Protein AF-A0A4Y8CM16-F1 (afdb_monomer)

Radius of gyration: 14.5 Å; Cα contacts (8 Å, |Δi|>4): 147; chains: 1; bounding box: 32×26×38 Å

Solvent-accessible surface area (backbone atoms only — not comparable to full-atom values): 6716 Å² total; per-residue (Å²): 128,82,93,38,28,39,58,55,51,41,53,49,71,70,35,75,91,40,46,66,60,59,72,69,28,67,65,44,78,45,67,28,45,70,50,46,9,74,50,86,53,66,69,61,53,48,54,38,43,50,51,28,50,53,58,55,67,73,46,93,36,49,49,35,40,40,37,65,63,60,87,57,84,37,20,73,62,38,50,49,52,52,54,53,49,32,60,74,69,72,40,47,75,48,60,48,32,60,51,27,64,75,69,72,41,58,73,64,54,53,54,49,66,74,71,74,61,129

Foldseek 3Di:
DPLDALQNLLVLLPDPVCPVVQQPAQEDEDDHLQNLLQDPPLVVSLVSNLSSLVSVLPGNHQYEYEADADDDHNSVSSVVSNVVSCVVSVHHYDHVNVVCVVVVNSVVVCVCVVVVHD

Sequence (118 aa):
MGASSSLQNLYELKRDRNKTILKNAELIISESNVNDSWSYNNIEIYEIVKSFFTELSCLNSKILILILPFFNYNSKVINQIHKKLALKFNFNIIDINNYYEKFNLIDFSFLREKDGSH

Nearest PDB structures (foldseek):
  7c84-assembly1_A  TM=7.330E-01  e=9.272E-03  Altericroceibacterium indicum
  4jgg-assembly2_B  TM=7.622E-01  e=3.040E-02  Pseudomonas aeruginosa PAO1
  5wp0-assembly1_A  TM=2.976E-01  e=4.954E-01  Aliivibrio fischeri ES114
  3q4g-assembly1_A  TM=3.049E-01  e=7.507E-01  Vibrio cholerae O1 biovar El Tor str. N16961
  5wp0-assembly1_B  TM=3.106E-01  e=1.207E+00  Aliivibrio fischeri ES114

Secondary structure (DSSP, 8-state):
--S--HHHHHHHHH-HHHHHHHHH-SEEEE--HHHHTT---HHHHHHHHHHHHHHHHTSSSEEEEEE----STTHHHHHHHHHHHHHHTT-EEEEHHHHHHHTT-HHHHTHHHHTT--

pLDDT: mean 92.24, std 11.4, range [49.19, 98.69]

Structure (mmCIF, N/CA/C/O backbone):
data_AF-A0A4Y8CM16-F1
#
_entry.id   AF-A0A4Y8CM16-F1
#
loop_
_atom_site.group_PDB
_atom_site.id
_atom_site.type_symbol
_atom_site.label_atom_id
_atom_site.label_alt_id
_atom_site.label_comp_id
_atom_site.label_asym_id
_atom_site.label_entity_id
_atom_site.label_seq_id
_atom_site.pdbx_PDB_ins_code
_atom_site.Cartn_x
_atom_site.Cartn_y
_atom_site.Cartn_z
_atom_site.occupancy
_atom_site.B_iso_or_equiv
_atom_site.auth_seq_id
_atom_site.auth_comp_id
_atom_site.auth_asym_id
_atom_site.auth_atom_id
_atom_site.pdbx_PDB_model_num
ATOM 1 N N . MET A 1 1 ? -9.903 7.762 -3.935 1.00 49.19 1 MET A N 1
ATOM 2 C CA . MET A 1 1 ? -9.744 9.180 -4.358 1.00 49.19 1 MET A CA 1
ATOM 3 C C . MET A 1 1 ? -8.826 9.190 -5.572 1.00 49.19 1 MET A C 1
ATOM 5 O O . MET A 1 1 ? -7.998 8.299 -5.660 1.00 49.19 1 MET A O 1
ATOM 9 N N . GLY A 1 2 ? -8.961 10.133 -6.509 1.00 62.06 2 GLY A N 1
ATOM 10 C CA . GLY A 1 2 ? -8.013 10.252 -7.631 1.00 62.06 2 GLY A CA 1
ATOM 11 C C . GLY A 1 2 ? -6.733 10.983 -7.212 1.00 62.06 2 GLY A C 1
ATOM 12 O O . GLY A 1 2 ? -6.809 11.886 -6.381 1.00 62.06 2 GLY A O 1
ATOM 13 N N . ALA A 1 3 ? -5.579 10.593 -7.767 1.00 69.31 3 ALA A N 1
ATOM 14 C CA . ALA A 1 3 ? -4.273 11.246 -7.567 1.00 69.31 3 ALA A CA 1
ATOM 15 C C . ALA A 1 3 ? -3.843 11.490 -6.094 1.00 69.31 3 ALA A C 1
ATOM 17 O O . ALA A 1 3 ? -3.054 12.391 -5.813 1.00 69.31 3 ALA A O 1
ATOM 18 N N . SER A 1 4 ? -4.340 10.703 -5.130 1.00 83.38 4 SER A N 1
ATOM 19 C CA . SER A 1 4 ? -3.994 10.847 -3.710 1.00 83.38 4 SER A CA 1
ATOM 20 C C . SER A 1 4 ? -2.832 9.945 -3.272 1.00 83.38 4 SER A C 1
ATOM 22 O O . SER A 1 4 ? -2.790 8.751 -3.574 1.00 83.38 4 SER A O 1
ATOM 24 N N . SER A 1 5 ? -1.880 10.519 -2.533 1.00 92.75 5 SER A N 1
ATOM 25 C CA . SER A 1 5 ? -0.805 9.787 -1.851 1.00 92.75 5 SER A CA 1
ATOM 26 C C . SER A 1 5 ? -1.278 9.212 -0.512 1.00 92.75 5 SER A C 1
ATOM 28 O O . SER A 1 5 ? -2.339 9.577 0.008 1.00 92.75 5 SER A O 1
ATOM 30 N N . SER A 1 6 ? -0.457 8.361 0.103 1.00 96.38 6 SER A N 1
ATOM 31 C CA . SER A 1 6 ? -0.698 7.852 1.458 1.00 96.38 6 SER A CA 1
ATOM 32 C C . SER A 1 6 ? -0.825 8.976 2.498 1.00 96.38 6 SER A C 1
ATOM 34 O O . SER A 1 6 ? -1.559 8.819 3.470 1.00 96.38 6 SER A O 1
ATOM 36 N N . LEU A 1 7 ? -0.190 10.136 2.277 1.00 96.12 7 LEU A N 1
ATOM 37 C CA . LEU A 1 7 ? -0.336 11.312 3.143 1.00 96.12 7 LEU A CA 1
ATOM 38 C C . LEU A 1 7 ? -1.753 11.895 3.081 1.00 96.12 7 LEU A C 1
ATOM 40 O O . LEU A 1 7 ? -2.367 12.153 4.116 1.00 96.12 7 LEU A O 1
ATOM 44 N N . GLN A 1 8 ? -2.289 12.075 1.872 1.00 95.19 8 GLN A N 1
ATOM 45 C CA . GLN A 1 8 ? -3.656 12.566 1.694 1.00 95.19 8 GLN A CA 1
ATOM 46 C C . GLN A 1 8 ? -4.673 11.560 2.247 1.00 95.19 8 GLN A C 1
ATOM 48 O O . GLN A 1 8 ? -5.633 11.954 2.907 1.00 95.19 8 GLN A O 1
ATOM 53 N N . ASN A 1 9 ? -4.451 10.262 2.021 1.00 95.81 9 ASN A N 1
ATOM 54 C CA . ASN A 1 9 ? -5.327 9.220 2.551 1.00 95.81 9 ASN A CA 1
ATOM 55 C C . ASN A 1 9 ? -5.314 9.213 4.089 1.00 95.81 9 ASN A C 1
ATOM 57 O O . ASN A 1 9 ? -6.377 9.181 4.705 1.00 95.81 9 ASN A O 1
ATOM 61 N N . LEU A 1 10 ? -4.136 9.330 4.716 1.00 96.81 10 LEU A N 1
ATOM 62 C CA . LEU A 1 10 ? -3.995 9.474 6.169 1.00 96.81 10 LEU A CA 1
ATOM 63 C C . LEU A 1 10 ? -4.771 10.683 6.701 1.00 96.81 10 LEU A C 1
ATOM 65 O O . LEU A 1 10 ? -5.482 10.576 7.700 1.00 96.81 10 LEU A O 1
ATOM 69 N N . TYR A 1 11 ? -4.669 11.824 6.022 1.00 96.12 11 TYR A N 1
ATOM 70 C CA . TYR A 1 11 ? -5.419 13.018 6.390 1.00 96.12 11 TYR A CA 1
ATOM 71 C C . TYR A 1 11 ? -6.937 12.788 6.330 1.00 96.12 11 TYR A C 1
ATOM 73 O O . TYR A 1 11 ? -7.659 13.154 7.259 1.00 96.12 11 TYR A O 1
ATOM 81 N N . GLU A 1 12 ? -7.435 12.126 5.284 1.00 95.25 12 GLU A N 1
ATOM 82 C CA . GLU A 1 12 ? -8.862 11.829 5.145 1.00 95.25 12 GLU A CA 1
ATOM 83 C C . GLU A 1 12 ? -9.375 10.803 6.162 1.00 95.25 12 GLU A C 1
ATOM 85 O O . GLU A 1 12 ? -10.528 10.921 6.581 1.00 95.25 12 GLU A O 1
ATOM 90 N N . LEU A 1 13 ? -8.544 9.870 6.645 1.00 95.31 13 LEU A N 1
ATOM 91 C CA . LEU A 1 13 ? -8.925 8.976 7.750 1.00 95.31 13 LEU A CA 1
ATOM 92 C C . LEU A 1 13 ? -9.266 9.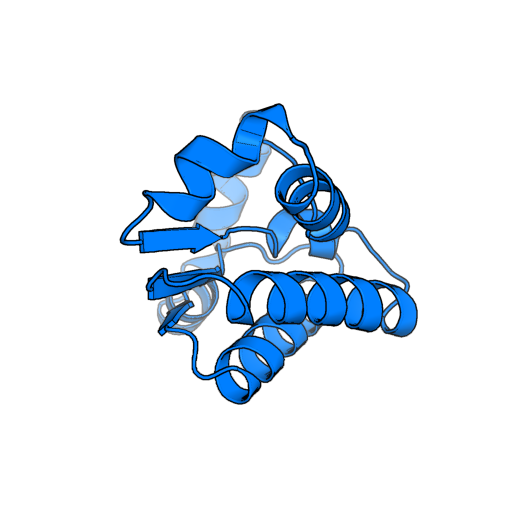742 9.036 1.00 95.31 13 LEU A C 1
ATOM 94 O O . LEU A 1 13 ? -10.095 9.297 9.828 1.00 95.31 13 LEU A O 1
ATOM 98 N N . LYS A 1 14 ? -8.647 10.909 9.248 1.00 94.38 14 LYS A N 1
ATOM 99 C CA . LYS A 1 14 ? -8.851 11.737 10.446 1.00 94.38 14 LYS A CA 1
ATOM 100 C C . LYS A 1 14 ? -10.003 12.734 10.322 1.00 94.38 14 LYS A C 1
ATOM 102 O O . LYS A 1 14 ? -10.405 13.321 11.326 1.00 94.38 14 LYS A O 1
ATOM 107 N N . ARG A 1 15 ? -10.547 12.946 9.121 1.00 95.56 15 ARG A N 1
ATOM 108 C CA . ARG A 1 15 ? -11.618 13.922 8.876 1.00 95.56 15 ARG A CA 1
ATOM 109 C C . ARG A 1 15 ? -12.938 13.464 9.495 1.00 95.56 15 ARG A C 1
ATOM 111 O O . ARG A 1 15 ? -13.441 12.393 9.166 1.00 95.56 15 ARG A O 1
ATOM 118 N N . ASP A 1 16 ? -13.569 14.332 10.288 1.00 96.06 16 ASP A N 1
ATOM 119 C CA . ASP A 1 16 ? -14.859 14.038 10.933 1.00 96.06 16 ASP A CA 1
ATOM 120 C C . ASP A 1 16 ? -15.947 13.611 9.944 1.00 96.06 16 ASP A C 1
ATOM 122 O O . ASP A 1 16 ? -16.674 12.653 10.204 1.00 96.06 16 ASP A O 1
ATOM 126 N N . ARG A 1 17 ? -15.993 14.251 8.767 1.00 96.50 17 ARG A N 1
ATOM 127 C CA . ARG A 1 17 ? -16.937 13.908 7.690 1.00 96.50 17 ARG A CA 1
ATOM 128 C C . ARG A 1 17 ? -16.833 12.453 7.211 1.00 96.50 17 ARG A C 1
ATOM 130 O O . ARG A 1 17 ? -17.810 11.931 6.687 1.00 96.50 17 ARG A O 1
ATOM 137 N N . ASN A 1 18 ? -15.688 11.795 7.410 1.00 95.81 18 ASN A N 1
ATOM 138 C CA . ASN A 1 18 ? -15.448 10.423 6.960 1.00 95.81 18 ASN A CA 1
ATOM 139 C C . ASN A 1 18 ? -15.628 9.387 8.084 1.00 95.81 18 ASN A C 1
ATOM 141 O O . ASN A 1 18 ? -15.678 8.190 7.806 1.00 95.81 18 ASN A O 1
ATOM 145 N N . LYS A 1 19 ? -15.770 9.801 9.352 1.00 93.50 19 LYS A N 1
ATOM 146 C CA . LYS A 1 19 ? -15.855 8.865 10.490 1.00 93.50 19 LYS A CA 1
ATOM 147 C C . LYS A 1 19 ? -17.013 7.877 10.356 1.00 93.50 19 LYS A C 1
ATOM 149 O O . LYS A 1 19 ? -16.833 6.691 10.615 1.00 93.50 19 LYS A O 1
ATOM 154 N N . THR A 1 20 ? -18.185 8.349 9.930 1.00 95.31 20 THR A N 1
ATOM 155 C CA . THR A 1 20 ? -19.378 7.500 9.787 1.00 95.31 20 THR A CA 1
ATOM 156 C C . THR A 1 20 ? -19.187 6.428 8.719 1.00 95.31 20 THR A C 1
ATOM 158 O O . THR A 1 20 ? -19.484 5.264 8.971 1.00 95.31 20 THR A O 1
ATOM 161 N N . ILE A 1 21 ? -18.658 6.795 7.546 1.00 96.25 21 ILE A N 1
ATOM 162 C CA . ILE A 1 21 ? -18.440 5.830 6.462 1.00 96.25 21 ILE A CA 1
ATOM 163 C C . ILE A 1 21 ? -17.338 4.830 6.823 1.00 96.25 21 ILE A C 1
ATOM 165 O O . ILE A 1 21 ? -17.525 3.639 6.611 1.00 96.25 21 ILE A O 1
ATOM 169 N N . LEU A 1 22 ? -16.246 5.279 7.451 1.00 96.00 22 LEU A N 1
ATOM 170 C CA . LEU A 1 22 ? -15.150 4.402 7.876 1.00 96.00 22 LEU A CA 1
ATOM 171 C C . LEU A 1 22 ? -15.587 3.419 8.967 1.00 96.00 22 LEU A C 1
ATOM 173 O O . LEU A 1 22 ? -15.211 2.255 8.920 1.00 96.00 22 LEU A O 1
ATOM 177 N N . LYS A 1 23 ? -16.420 3.855 9.922 1.00 94.00 23 LYS A N 1
ATOM 178 C CA . LYS A 1 23 ? -16.949 2.980 10.980 1.00 94.00 23 LYS A CA 1
ATOM 179 C C . LYS A 1 23 ? -17.853 1.872 10.433 1.00 94.00 23 LYS A C 1
ATOM 181 O O . LYS A 1 23 ? -17.873 0.779 10.990 1.00 94.00 23 LYS A O 1
ATOM 186 N N . ASN A 1 24 ? -18.610 2.168 9.380 1.00 95.94 24 ASN A N 1
ATOM 187 C CA . ASN A 1 24 ? -19.581 1.242 8.799 1.00 95.94 24 ASN A CA 1
ATOM 188 C C . ASN A 1 24 ? -18.997 0.406 7.648 1.00 95.94 24 ASN A C 1
ATOM 190 O O . ASN A 1 24 ? -19.679 -0.477 7.135 1.00 95.94 24 ASN A O 1
ATOM 194 N N . ALA A 1 25 ? -17.770 0.692 7.210 1.00 97.25 25 ALA A N 1
ATOM 195 C CA . ALA A 1 25 ? -17.139 -0.024 6.114 1.00 97.25 25 ALA A CA 1
ATOM 196 C C . ALA A 1 25 ? -16.718 -1.432 6.554 1.00 97.25 25 ALA A C 1
ATOM 198 O O . ALA A 1 25 ? -15.904 -1.598 7.459 1.00 97.25 25 ALA A O 1
ATOM 199 N N . GLU A 1 26 ? -17.215 -2.458 5.868 1.00 97.81 26 GLU A N 1
ATOM 200 C CA . GLU A 1 26 ? -16.773 -3.843 6.083 1.00 97.81 26 GLU A CA 1
ATOM 201 C C . GLU A 1 26 ? -15.437 -4.140 5.387 1.00 97.81 26 GLU A C 1
ATOM 203 O O . GLU A 1 26 ? -14.662 -4.989 5.835 1.00 97.81 26 GLU A O 1
ATOM 208 N N . LEU A 1 27 ? -15.158 -3.422 4.295 1.00 97.69 27 LEU A N 1
ATOM 209 C CA . LEU A 1 27 ? -13.953 -3.526 3.482 1.00 97.69 27 LEU A CA 1
ATOM 210 C C . LEU A 1 27 ? -13.472 -2.128 3.093 1.00 97.69 27 LEU A C 1
ATOM 212 O O . LEU A 1 27 ? -14.247 -1.311 2.600 1.00 97.69 27 LEU A O 1
ATOM 216 N N . ILE A 1 28 ? -12.176 -1.891 3.262 1.00 97.38 28 ILE A N 1
ATOM 217 C CA . ILE A 1 28 ? -11.476 -0.715 2.758 1.00 97.38 28 ILE A CA 1
ATOM 218 C C . ILE A 1 28 ? -10.395 -1.198 1.800 1.00 97.38 28 ILE A C 1
ATOM 220 O O . ILE A 1 28 ? -9.540 -2.011 2.159 1.00 97.38 28 ILE A O 1
ATOM 224 N N . ILE A 1 29 ? -10.450 -0.686 0.575 1.00 97.19 29 ILE A N 1
ATOM 225 C CA . ILE A 1 29 ? -9.437 -0.908 -0.452 1.00 97.19 29 ILE A CA 1
ATOM 226 C C . ILE A 1 29 ? -8.600 0.364 -0.543 1.00 97.19 29 ILE A C 1
ATOM 228 O O . ILE A 1 29 ? -9.159 1.461 -0.530 1.00 97.19 29 ILE A O 1
ATOM 232 N N . SER A 1 30 ? -7.276 0.222 -0.582 1.00 95.50 30 SER A N 1
ATOM 233 C CA . SER A 1 30 ? -6.375 1.358 -0.741 1.00 95.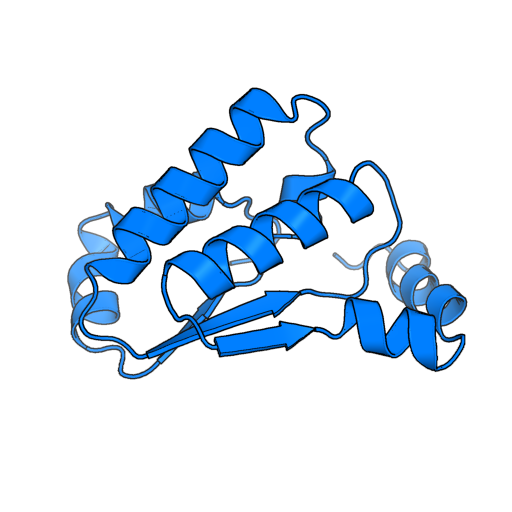50 30 SER A CA 1
ATOM 234 C C . SER A 1 30 ? -5.355 1.141 -1.850 1.00 95.50 30 SER A C 1
ATOM 236 O O . SER A 1 30 ? -4.620 0.153 -1.866 1.00 95.50 30 SER A O 1
ATOM 238 N N . GLU A 1 31 ? -5.298 2.132 -2.733 1.00 94.12 31 GLU A N 1
ATOM 239 C CA . GLU A 1 31 ? -4.394 2.254 -3.866 1.00 94.12 31 GLU A CA 1
ATOM 240 C C . GLU A 1 31 ? -3.662 3.604 -3.812 1.00 94.12 31 GLU A C 1
ATOM 242 O O . GLU A 1 31 ? -4.179 4.636 -4.225 1.00 94.12 31 GLU A O 1
ATOM 247 N N . SER A 1 32 ? -2.445 3.633 -3.269 1.00 95.31 32 SER A N 1
ATOM 248 C CA . SER A 1 32 ? -1.627 4.862 -3.224 1.00 95.31 32 SER A CA 1
ATOM 249 C C . SER A 1 32 ? -0.223 4.697 -3.797 1.00 95.31 32 SER A C 1
ATOM 251 O O . SER A 1 32 ? 0.488 5.690 -3.949 1.00 95.31 32 SER A O 1
ATOM 253 N N . ASN A 1 33 ? 0.168 3.478 -4.192 1.00 95.31 33 ASN A N 1
ATOM 254 C CA . ASN A 1 33 ? 1.525 3.184 -4.652 1.00 95.31 33 ASN A CA 1
ATOM 255 C C . ASN A 1 33 ? 1.950 4.060 -5.843 1.00 95.31 33 ASN A C 1
ATOM 257 O O . ASN A 1 33 ? 3.086 4.525 -5.879 1.00 95.31 33 ASN A O 1
ATOM 261 N N . VAL A 1 34 ? 1.043 4.341 -6.783 1.00 94.25 34 VAL A N 1
ATOM 262 C CA . VAL A 1 34 ? 1.328 5.187 -7.956 1.00 94.25 34 VAL A CA 1
ATOM 263 C C . VAL A 1 34 ? 1.735 6.598 -7.536 1.00 94.25 34 VAL A C 1
ATOM 265 O O . VAL A 1 34 ? 2.792 7.076 -7.932 1.00 94.25 34 VAL A O 1
ATOM 268 N N . ASN A 1 35 ? 0.942 7.253 -6.686 1.00 94.19 35 ASN A N 1
ATOM 269 C CA . ASN A 1 35 ? 1.200 8.641 -6.293 1.00 94.19 35 ASN A CA 1
ATOM 270 C C . ASN A 1 35 ? 2.374 8.746 -5.314 1.00 94.19 35 ASN A C 1
ATOM 272 O O . ASN A 1 35 ? 3.169 9.675 -5.403 1.00 94.19 35 ASN A O 1
ATOM 276 N N . ASP A 1 36 ? 2.543 7.757 -4.435 1.00 96.19 36 ASP A N 1
ATOM 277 C CA . ASP A 1 36 ? 3.700 7.680 -3.540 1.00 96.19 36 ASP A CA 1
ATOM 278 C C . ASP A 1 36 ? 5.022 7.513 -4.317 1.00 96.19 36 ASP A C 1
ATOM 280 O O . ASP A 1 36 ? 6.068 7.972 -3.859 1.00 96.19 36 ASP A O 1
ATOM 284 N N . SER A 1 37 ? 4.983 6.904 -5.512 1.00 95.50 37 SER A N 1
ATOM 285 C CA . SER A 1 37 ? 6.159 6.685 -6.376 1.00 95.50 37 SER A CA 1
ATOM 286 C C . SER A 1 37 ? 6.821 7.969 -6.861 1.00 95.50 37 SER A C 1
ATOM 288 O O . SER A 1 37 ? 7.992 7.931 -7.235 1.00 95.50 37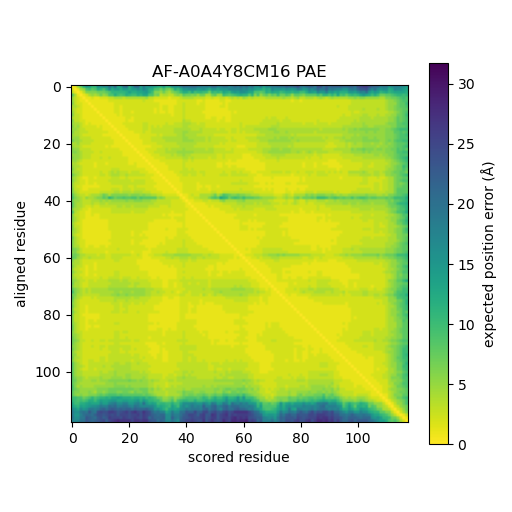 SER A O 1
ATOM 290 N N . TRP A 1 38 ? 6.112 9.098 -6.821 1.00 93.69 38 TRP A N 1
ATOM 291 C CA . TRP A 1 38 ? 6.662 10.414 -7.149 1.00 93.69 38 TRP A CA 1
ATOM 292 C C . TRP A 1 38 ? 7.579 10.974 -6.051 1.00 93.69 38 TRP A C 1
ATOM 294 O O . TRP A 1 38 ? 8.284 11.954 -6.285 1.00 93.69 38 TRP A O 1
ATOM 304 N N . SER A 1 39 ? 7.604 10.362 -4.861 1.00 90.81 39 SER A N 1
ATOM 305 C CA . SER A 1 39 ? 8.523 10.748 -3.791 1.00 90.81 39 SER A CA 1
ATOM 306 C C . SER A 1 39 ? 9.908 10.126 -3.978 1.00 90.81 39 SER A C 1
ATOM 308 O O . SER A 1 39 ? 10.063 8.903 -4.052 1.00 90.81 39 SER A O 1
ATOM 310 N N . TYR A 1 40 ? 10.938 10.974 -3.968 1.00 87.31 40 TYR A N 1
ATOM 311 C CA 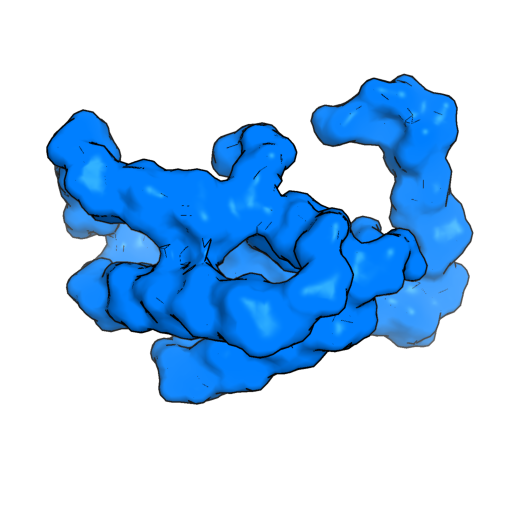. TYR A 1 40 ? 12.345 10.555 -3.969 1.00 87.31 40 TYR A CA 1
ATOM 312 C C . TYR A 1 40 ? 12.929 10.389 -2.556 1.00 87.31 40 TYR A C 1
ATOM 314 O O . TYR A 1 40 ? 14.013 9.826 -2.399 1.00 87.31 40 TYR A O 1
ATOM 322 N N . ASN A 1 41 ? 12.224 10.845 -1.512 1.00 94.88 41 ASN A N 1
ATOM 323 C CA . ASN A 1 41 ? 12.670 10.710 -0.126 1.00 94.88 41 ASN A CA 1
ATOM 324 C C . ASN A 1 41 ? 12.109 9.429 0.511 1.00 94.88 41 ASN A C 1
ATOM 326 O O . ASN A 1 41 ? 11.019 9.415 1.085 1.00 94.88 41 ASN A O 1
ATOM 330 N N . ASN A 1 42 ? 12.891 8.350 0.432 1.00 93.19 42 ASN A N 1
ATOM 331 C CA . ASN A 1 42 ? 12.505 7.018 0.911 1.00 93.19 42 ASN A CA 1
ATOM 332 C C . ASN A 1 42 ? 12.226 6.933 2.417 1.00 93.19 42 ASN A C 1
ATOM 334 O O . ASN A 1 42 ? 11.401 6.126 2.839 1.00 93.19 42 ASN A O 1
ATOM 338 N N . ILE A 1 43 ? 12.913 7.734 3.234 1.00 95.75 43 ILE A N 1
ATOM 339 C CA . ILE A 1 43 ? 12.740 7.702 4.693 1.00 95.75 43 ILE A CA 1
ATOM 340 C C . ILE A 1 43 ? 11.413 8.363 5.064 1.00 95.75 43 ILE A C 1
ATOM 342 O O . ILE A 1 43 ? 10.619 7.802 5.817 1.00 95.75 43 ILE A O 1
ATOM 346 N N . GLU A 1 44 ? 11.154 9.533 4.489 1.00 96.06 44 GLU A N 1
ATOM 347 C CA . GLU A 1 44 ? 9.930 10.292 4.729 1.00 96.06 44 GLU A CA 1
ATOM 348 C C . GLU A 1 44 ? 8.692 9.534 4.246 1.00 96.06 44 GLU A C 1
ATOM 350 O O . GLU A 1 44 ? 7.744 9.346 5.010 1.00 96.06 44 GLU A O 1
ATOM 355 N N . ILE A 1 45 ? 8.715 9.021 3.010 1.00 96.75 45 ILE A N 1
ATOM 356 C CA . ILE A 1 45 ? 7.573 8.274 2.474 1.00 96.75 45 ILE A CA 1
ATOM 357 C C . ILE A 1 45 ? 7.317 6.986 3.261 1.00 96.75 45 ILE A C 1
ATOM 359 O O . ILE A 1 45 ? 6.163 6.629 3.481 1.00 96.75 45 ILE A O 1
ATOM 363 N N . TYR A 1 46 ? 8.363 6.316 3.759 1.00 98.12 46 TYR A N 1
ATOM 364 C CA . TYR A 1 46 ? 8.194 5.150 4.622 1.00 98.12 46 TYR A CA 1
ATOM 365 C C . TYR A 1 46 ? 7.418 5.496 5.898 1.00 98.12 46 TYR A C 1
ATOM 367 O O . TYR A 1 46 ? 6.477 4.781 6.245 1.00 98.12 46 TYR A O 1
ATOM 375 N N . GLU A 1 47 ? 7.763 6.592 6.581 1.00 98.31 47 GLU A N 1
ATOM 376 C CA . GLU A 1 47 ? 7.059 7.012 7.800 1.00 98.31 47 GLU A CA 1
ATOM 377 C C . GLU A 1 47 ? 5.619 7.469 7.517 1.00 98.31 47 GLU A C 1
ATOM 379 O O . GLU A 1 47 ? 4.713 7.162 8.298 1.00 98.31 47 GLU A O 1
ATOM 384 N N . ILE A 1 48 ? 5.371 8.105 6.367 1.00 98.12 48 ILE A N 1
ATOM 385 C CA . ILE A 1 48 ? 4.017 8.453 5.910 1.00 98.12 48 ILE A CA 1
ATOM 386 C C . ILE A 1 48 ? 3.175 7.190 5.691 1.00 98.12 48 ILE A C 1
ATOM 388 O O . ILE A 1 48 ? 2.101 7.058 6.283 1.00 98.12 48 ILE A O 1
ATOM 392 N N . VAL A 1 49 ? 3.655 6.241 4.879 1.00 98.38 49 VAL A N 1
ATOM 393 C CA . VAL A 1 49 ? 2.917 5.002 4.569 1.00 98.38 49 VAL A CA 1
ATOM 394 C C . VAL A 1 49 ? 2.713 4.179 5.842 1.00 98.38 49 VAL A C 1
ATOM 396 O O . VAL A 1 49 ? 1.624 3.668 6.090 1.00 98.38 49 VAL A O 1
ATOM 399 N N . LYS A 1 50 ? 3.721 4.101 6.713 1.00 98.62 50 LYS A N 1
ATOM 400 C CA . LYS A 1 50 ? 3.616 3.434 8.016 1.00 98.62 50 LYS A CA 1
ATOM 401 C C . LYS A 1 50 ? 2.556 4.072 8.911 1.00 98.62 50 LYS A C 1
ATOM 403 O O . LYS A 1 50 ? 1.801 3.337 9.547 1.00 98.62 50 LYS A O 1
ATOM 408 N N . SER A 1 51 ? 2.476 5.400 8.962 1.00 98.50 51 SER A N 1
ATOM 409 C CA . SER A 1 51 ? 1.455 6.104 9.749 1.00 98.50 51 SER A CA 1
ATOM 410 C C . SER A 1 51 ? 0.058 5.847 9.187 1.00 98.50 51 SER A C 1
ATOM 412 O O . SER A 1 51 ? -0.852 5.501 9.934 1.00 98.50 51 SER A O 1
ATOM 414 N N . PHE A 1 52 ? -0.089 5.905 7.862 1.00 98.38 52 PHE A N 1
ATOM 415 C CA . PHE A 1 52 ? -1.332 5.552 7.177 1.00 98.38 52 PHE A CA 1
ATOM 416 C C . PHE A 1 52 ? -1.786 4.119 7.493 1.00 98.38 52 PHE A C 1
ATOM 418 O O . PHE A 1 52 ? -2.925 3.907 7.900 1.00 98.38 52 PHE A O 1
ATOM 425 N N . PHE A 1 53 ? -0.886 3.140 7.389 1.00 98.50 53 PHE A N 1
ATOM 426 C CA . PHE A 1 53 ? -1.201 1.735 7.659 1.00 98.50 53 PHE A CA 1
ATOM 427 C C . PHE A 1 53 ? -1.510 1.487 9.139 1.00 98.50 53 PHE A C 1
ATOM 429 O O . PHE A 1 53 ? -2.376 0.675 9.456 1.00 98.50 53 PHE A O 1
ATOM 436 N N . THR A 1 54 ? -0.848 2.215 10.042 1.00 98.50 54 THR A N 1
ATOM 437 C CA . THR A 1 54 ? -1.159 2.173 11.477 1.00 98.50 54 THR A CA 1
ATOM 438 C C . THR A 1 54 ? -2.598 2.625 11.720 1.00 98.50 54 THR A C 1
ATOM 440 O O . THR A 1 54 ? -3.346 1.929 12.398 1.00 98.50 54 THR A O 1
ATOM 443 N N . GLU A 1 55 ? -3.028 3.730 11.112 1.00 97.81 55 GLU A N 1
ATOM 444 C CA . GLU A 1 55 ? -4.407 4.210 11.245 1.00 97.81 55 GLU A CA 1
ATOM 445 C C . GLU A 1 55 ? -5.434 3.262 10.624 1.00 97.81 55 GLU A C 1
ATOM 447 O O . GLU A 1 55 ? -6.473 3.015 11.232 1.00 97.81 55 GLU A O 1
ATOM 452 N N . LEU A 1 56 ? -5.130 2.666 9.467 1.00 97.75 56 LEU A N 1
ATOM 453 C CA . LEU A 1 56 ? -5.977 1.620 8.887 1.00 97.75 56 LEU A CA 1
ATOM 454 C C . LEU A 1 56 ? -6.135 0.423 9.833 1.00 97.75 56 LEU A C 1
ATOM 456 O O . LEU A 1 56 ? -7.230 -0.117 9.945 1.00 97.75 56 LEU A O 1
ATOM 460 N N . SER A 1 57 ? -5.070 0.030 10.541 1.00 97.44 57 SER A N 1
ATOM 461 C CA . SER A 1 57 ? -5.098 -1.121 11.456 1.00 97.44 57 SER A CA 1
ATOM 462 C C . SER A 1 57 ? -5.987 -0.908 12.686 1.00 97.44 57 SER A C 1
ATOM 464 O O . SER A 1 57 ? -6.409 -1.875 13.314 1.00 97.44 57 SER A O 1
ATOM 466 N N . CYS A 1 58 ? -6.302 0.348 13.011 1.00 96.06 58 CYS A N 1
ATOM 467 C CA . CYS A 1 58 ? -7.212 0.705 14.096 1.00 96.06 58 CYS A CA 1
ATOM 468 C C . CYS A 1 58 ? -8.695 0.614 13.692 1.00 96.06 58 CYS A C 1
ATOM 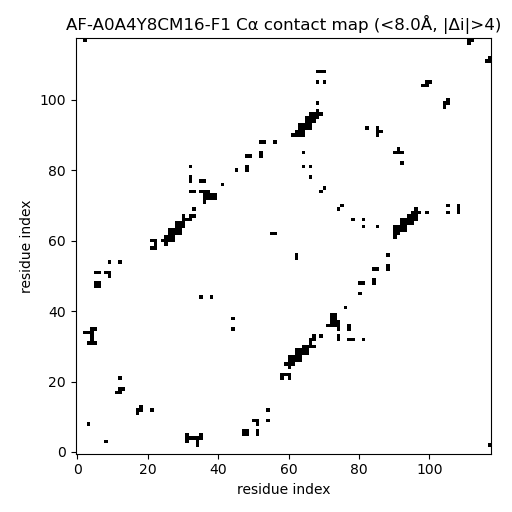470 O O . CYS A 1 58 ? -9.568 0.749 14.551 1.00 96.06 58 CYS A O 1
ATOM 472 N N . LEU A 1 59 ? -9.001 0.436 12.403 1.00 95.62 59 LEU A N 1
ATOM 473 C CA . LEU A 1 59 ? -10.371 0.335 11.906 1.00 95.62 59 LEU A CA 1
ATOM 474 C C . LEU A 1 59 ? -10.888 -1.099 12.052 1.00 95.62 59 LEU A C 1
ATOM 476 O O . LEU A 1 59 ? -10.168 -2.064 11.817 1.00 95.62 59 LEU A O 1
ATOM 480 N N . ASN A 1 60 ? -12.175 -1.247 12.367 1.00 94.31 60 ASN A N 1
ATOM 481 C CA . ASN A 1 60 ? -12.842 -2.552 12.423 1.00 94.31 60 ASN A CA 1
ATOM 482 C C . ASN A 1 60 ? -13.304 -3.018 11.026 1.00 94.31 60 ASN A C 1
ATOM 484 O O . ASN A 1 60 ? -14.420 -3.508 10.859 1.00 94.31 60 ASN A O 1
ATOM 488 N N . SER A 1 61 ? -12.458 -2.810 10.019 1.00 96.94 61 SER A N 1
ATOM 489 C CA . SER A 1 61 ? -12.726 -3.099 8.610 1.00 96.94 61 SER A CA 1
ATOM 490 C C . SER A 1 61 ? -11.688 -4.081 8.086 1.00 96.94 61 SER A C 1
ATOM 492 O O . SER A 1 61 ? -10.522 -4.040 8.480 1.00 96.94 61 SER A O 1
ATOM 494 N N . LYS A 1 62 ? -12.068 -4.940 7.137 1.00 97.94 62 LYS A N 1
ATOM 495 C CA . LYS A 1 62 ? -11.073 -5.695 6.367 1.00 97.94 62 LYS A CA 1
ATOM 496 C C . LYS A 1 62 ? -10.289 -4.717 5.501 1.00 97.94 62 LYS A C 1
ATOM 498 O O . LYS A 1 62 ? -10.888 -3.880 4.831 1.00 97.94 62 LYS A O 1
ATOM 503 N N . ILE A 1 63 ? -8.966 -4.843 5.487 1.00 98.44 63 ILE A N 1
ATOM 504 C CA . ILE A 1 63 ? -8.092 -3.982 4.685 1.00 98.44 63 ILE A CA 1
ATOM 505 C C . ILE A 1 63 ? -7.514 -4.780 3.514 1.00 98.44 63 ILE A C 1
ATOM 507 O O . ILE A 1 63 ? -6.999 -5.891 3.691 1.00 98.44 63 ILE A O 1
ATOM 511 N N . LEU A 1 64 ? -7.606 -4.199 2.318 1.00 98.50 64 LEU A N 1
ATOM 512 C CA . LEU A 1 64 ? -7.014 -4.699 1.082 1.00 98.50 64 LEU A CA 1
ATOM 513 C C . LEU A 1 64 ? -6.129 -3.615 0.459 1.00 98.50 64 LEU A C 1
ATOM 515 O O . LEU A 1 64 ? -6.607 -2.543 0.095 1.00 98.50 64 LEU A O 1
ATOM 519 N N . ILE A 1 65 ? -4.843 -3.909 0.303 1.00 98.19 65 ILE A N 1
ATOM 520 C CA . ILE A 1 65 ? -3.887 -3.043 -0.385 1.00 98.19 65 ILE A CA 1
ATOM 521 C C . ILE A 1 65 ? -3.795 -3.473 -1.846 1.00 98.19 65 ILE A C 1
ATOM 523 O O . ILE A 1 65 ? -3.473 -4.624 -2.151 1.00 98.19 65 ILE A O 1
ATOM 527 N N . LEU A 1 66 ? -4.073 -2.541 -2.750 1.00 97.50 66 LEU A N 1
ATOM 528 C CA . LEU A 1 66 ? -3.985 -2.748 -4.186 1.00 97.50 66 LEU A CA 1
ATOM 529 C C . LEU A 1 66 ? -2.716 -2.080 -4.722 1.00 97.50 66 LEU A C 1
ATOM 531 O O . LEU A 1 66 ? -2.577 -0.859 -4.675 1.00 97.50 66 LEU A O 1
ATOM 535 N N . ILE A 1 67 ? -1.795 -2.883 -5.255 1.00 97.31 67 ILE A N 1
ATOM 536 C CA . ILE A 1 67 ? -0.573 -2.393 -5.900 1.00 97.31 67 ILE A CA 1
ATOM 537 C C . ILE A 1 67 ? -0.814 -2.359 -7.407 1.00 97.31 67 ILE A C 1
ATOM 539 O O . ILE A 1 67 ? -0.842 -3.398 -8.074 1.00 97.31 67 ILE A O 1
ATOM 543 N N . LEU A 1 68 ? -1.006 -1.151 -7.935 1.00 94.94 68 LEU A N 1
ATOM 544 C CA . LEU A 1 68 ? -1.291 -0.919 -9.348 1.00 94.94 68 LEU A CA 1
ATOM 545 C C . LEU A 1 68 ? -0.026 -1.034 -10.223 1.00 94.94 68 LEU A C 1
ATOM 547 O O . LEU A 1 68 ? 1.087 -0.778 -9.739 1.00 94.94 68 LEU A O 1
ATOM 551 N N . PRO A 1 69 ? -0.177 -1.408 -11.510 1.00 93.62 69 PRO A N 1
ATOM 552 C CA . PRO A 1 69 ? 0.934 -1.477 -12.451 1.00 93.62 69 PRO A CA 1
ATOM 553 C C . PRO A 1 69 ? 1.433 -0.062 -12.755 1.00 93.62 69 PRO A C 1
ATOM 555 O O . PRO A 1 69 ? 0.723 0.751 -13.340 1.00 93.62 69 PRO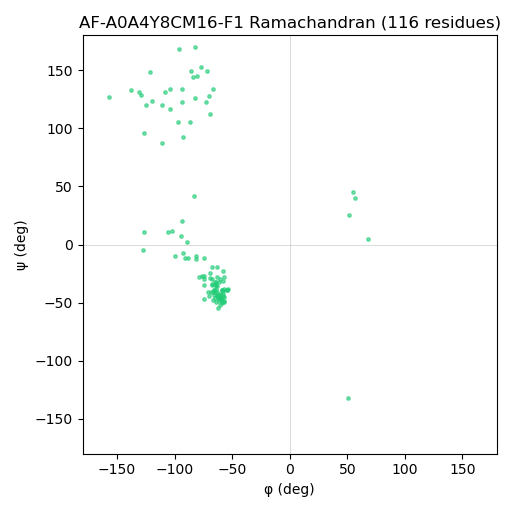 A O 1
ATOM 558 N N . PHE A 1 70 ? 2.648 0.228 -12.306 1.00 92.69 70 PHE A N 1
ATOM 559 C CA . PHE A 1 70 ? 3.326 1.505 -12.473 1.00 92.69 70 PHE A CA 1
ATOM 560 C C . PHE A 1 70 ? 4.825 1.262 -12.348 1.00 92.69 70 PHE A C 1
ATOM 562 O O . PHE A 1 70 ? 5.267 0.636 -11.380 1.00 92.69 70 PHE A O 1
ATOM 569 N N . PHE A 1 71 ? 5.584 1.717 -13.341 1.00 92.69 71 PHE A N 1
ATOM 570 C CA . PHE A 1 71 ? 6.998 1.360 -13.512 1.00 92.69 71 PHE A CA 1
ATOM 571 C C . PHE A 1 71 ? 7.911 2.581 -13.637 1.00 92.69 71 PHE A C 1
ATOM 573 O O . PHE A 1 71 ? 9.095 2.450 -13.932 1.00 92.69 71 PHE A O 1
ATOM 580 N N . ASN A 1 72 ? 7.371 3.768 -13.365 1.00 90.44 72 ASN A N 1
ATOM 581 C CA . ASN A 1 72 ? 8.104 5.024 -13.394 1.00 90.44 72 ASN A CA 1
ATOM 582 C C . ASN A 1 72 ? 8.592 5.425 -11.993 1.00 90.44 72 ASN A C 1
ATOM 584 O O . ASN A 1 72 ? 8.171 4.860 -10.974 1.00 90.44 72 ASN A O 1
ATOM 588 N N . TYR A 1 73 ? 9.476 6.425 -11.950 1.00 93.38 73 TYR A N 1
ATOM 589 C CA . TYR A 1 73 ? 9.994 7.038 -10.724 1.00 93.38 73 TYR A CA 1
ATOM 590 C C . TYR A 1 73 ? 10.516 5.999 -9.715 1.00 93.38 73 TYR A C 1
ATOM 592 O O . TYR A 1 73 ? 11.269 5.094 -10.068 1.00 93.38 73 TYR A O 1
ATOM 600 N N . ASN A 1 74 ? 10.123 6.119 -8.448 1.00 94.62 74 ASN A N 1
ATOM 60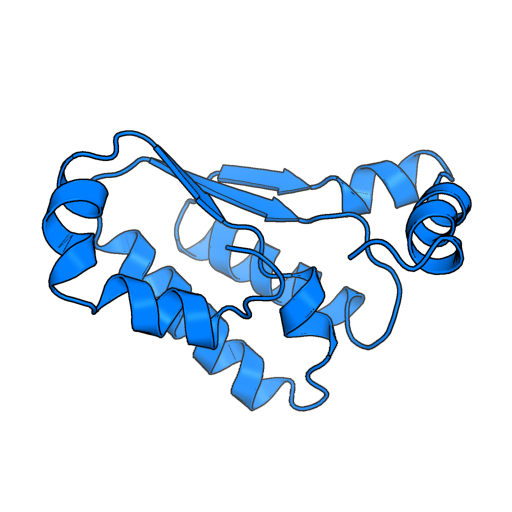1 C CA . ASN A 1 74 ? 10.600 5.292 -7.348 1.00 94.62 74 ASN A CA 1
ATOM 602 C C . ASN A 1 74 ? 9.696 4.069 -7.065 1.00 94.62 74 ASN A C 1
ATOM 604 O O . ASN A 1 74 ? 9.711 3.490 -5.975 1.00 94.62 74 ASN A O 1
ATOM 608 N N . SER A 1 75 ? 8.886 3.666 -8.049 1.00 94.69 75 SER A N 1
ATOM 609 C CA . SER A 1 75 ? 7.830 2.652 -7.907 1.00 94.69 75 SER A CA 1
ATOM 610 C C . SER A 1 75 ? 8.290 1.324 -7.322 1.00 94.69 75 SER A C 1
ATOM 612 O O . SER A 1 75 ? 7.603 0.756 -6.475 1.00 94.69 75 SER A O 1
ATOM 614 N N . LYS A 1 76 ? 9.482 0.846 -7.685 1.00 95.62 76 LYS A N 1
ATOM 615 C CA . LYS A 1 76 ? 10.021 -0.410 -7.151 1.00 95.62 76 LYS A CA 1
ATOM 616 C C . LYS A 1 76 ? 10.185 -0.374 -5.628 1.00 95.62 76 LYS A C 1
ATOM 618 O O . LYS A 1 76 ? 9.779 -1.316 -4.947 1.00 95.62 76 LYS A O 1
ATOM 623 N N . VAL A 1 77 ? 10.753 0.709 -5.091 1.00 97.25 77 VAL A N 1
ATOM 624 C CA . VAL A 1 77 ? 10.960 0.871 -3.643 1.00 97.25 77 VAL A CA 1
ATOM 625 C C . VAL A 1 77 ? 9.623 1.074 -2.941 1.00 97.25 77 VAL A C 1
ATOM 627 O O . VAL A 1 77 ? 9.355 0.423 -1.932 1.00 97.25 77 VAL A O 1
ATOM 630 N N . ILE A 1 78 ? 8.746 1.907 -3.502 1.00 97.88 78 ILE A N 1
ATOM 631 C CA . ILE A 1 78 ? 7.414 2.151 -2.939 1.00 97.88 78 ILE A CA 1
ATOM 632 C C . ILE A 1 78 ? 6.590 0.865 -2.869 1.00 97.88 78 ILE A C 1
ATOM 634 O O . ILE A 1 78 ? 6.043 0.546 -1.814 1.00 97.88 78 ILE A O 1
ATOM 638 N N . ASN A 1 79 ? 6.565 0.067 -3.936 1.00 97.75 79 ASN A N 1
ATOM 639 C CA . ASN A 1 79 ? 5.869 -1.217 -3.941 1.00 97.75 79 ASN A CA 1
ATOM 640 C C . ASN A 1 79 ? 6.413 -2.147 -2.844 1.00 97.75 79 ASN A C 1
ATOM 642 O O . ASN A 1 79 ? 5.636 -2.821 -2.172 1.00 97.75 79 ASN A O 1
ATOM 646 N N . GLN A 1 80 ? 7.729 -2.168 -2.606 1.00 97.94 80 GLN A N 1
ATOM 647 C CA . GLN A 1 80 ? 8.319 -2.950 -1.513 1.00 97.94 80 GLN A CA 1
ATOM 648 C C . GLN A 1 80 ? 7.921 -2.430 -0.125 1.00 97.94 80 GLN A C 1
ATOM 650 O O . GLN A 1 80 ? 7.623 -3.238 0.756 1.00 97.94 80 GLN A O 1
ATOM 655 N N . ILE A 1 81 ? 7.879 -1.108 0.074 1.00 98.44 81 ILE A N 1
ATOM 656 C CA . ILE A 1 81 ? 7.412 -0.487 1.324 1.00 98.44 81 ILE A CA 1
ATOM 657 C C . ILE A 1 81 ? 5.966 -0.905 1.612 1.00 98.44 81 ILE A C 1
ATOM 659 O O . ILE A 1 81 ? 5.682 -1.409 2.701 1.00 98.44 81 ILE A O 1
ATOM 663 N N . HIS A 1 82 ? 5.079 -0.767 0.624 1.00 98.31 82 HIS A N 1
ATOM 664 C CA . HIS A 1 82 ? 3.671 -1.159 0.725 1.00 98.31 82 HIS A CA 1
ATOM 665 C C . HIS A 1 82 ? 3.514 -2.649 1.046 1.00 98.31 82 HIS A C 1
ATOM 667 O O . HIS A 1 82 ? 2.830 -2.990 2.009 1.00 98.31 82 HIS A O 1
ATOM 673 N N . LYS A 1 83 ? 4.213 -3.544 0.32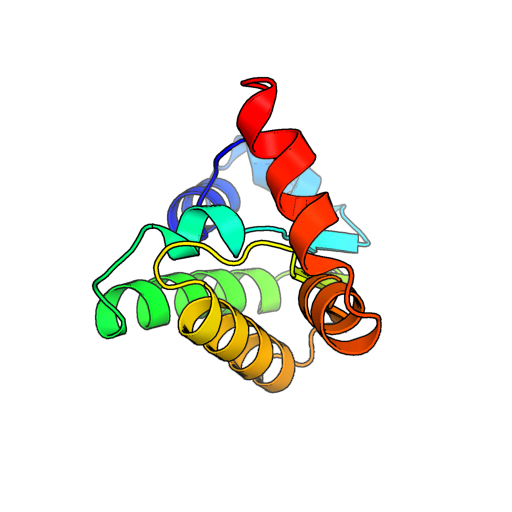8 1.00 98.50 83 LYS A N 1
ATOM 674 C CA . LYS A 1 83 ? 4.183 -4.998 0.595 1.00 98.50 83 LYS A CA 1
ATOM 675 C C . LYS A 1 83 ? 4.666 -5.335 2.006 1.00 98.50 83 LYS A C 1
ATOM 677 O O . LYS A 1 83 ? 4.028 -6.115 2.710 1.00 98.50 83 LYS A O 1
ATOM 682 N N . LYS A 1 84 ? 5.779 -4.733 2.435 1.00 98.56 84 LYS A N 1
ATOM 683 C CA . LYS A 1 84 ? 6.364 -4.958 3.764 1.00 98.56 84 LYS A CA 1
ATOM 684 C C . LYS A 1 84 ? 5.409 -4.533 4.876 1.00 98.56 84 LYS A C 1
ATOM 686 O O . LYS A 1 84 ? 5.246 -5.262 5.853 1.00 98.56 84 LYS A O 1
ATOM 691 N N . LEU A 1 85 ? 4.801 -3.354 4.752 1.00 98.69 85 LEU A N 1
ATOM 692 C CA . LEU A 1 85 ? 3.875 -2.843 5.759 1.00 98.69 85 LEU A CA 1
ATOM 693 C C . LEU A 1 85 ? 2.558 -3.621 5.748 1.00 98.69 85 LEU A C 1
ATOM 695 O O . LEU A 1 85 ? 2.078 -3.980 6.817 1.00 98.69 85 LEU A O 1
ATOM 699 N N . ALA A 1 86 ? 2.022 -3.969 4.578 1.00 98.44 86 ALA A N 1
ATOM 700 C CA . ALA A 1 86 ? 0.822 -4.795 4.480 1.00 98.44 86 ALA A CA 1
ATOM 701 C C . ALA A 1 86 ? 1.016 -6.150 5.175 1.00 98.44 86 ALA A C 1
ATOM 703 O O . ALA A 1 86 ? 0.175 -6.546 5.978 1.00 98.44 86 ALA A O 1
ATOM 704 N N . LEU A 1 87 ? 2.164 -6.806 4.967 1.00 98.31 87 LEU A N 1
ATOM 705 C CA . LEU A 1 87 ? 2.517 -8.028 5.690 1.00 98.31 87 LEU A CA 1
ATOM 706 C C . LEU A 1 87 ? 2.609 -7.790 7.206 1.00 98.31 87 LEU A C 1
ATOM 708 O O . LEU A 1 87 ? 2.056 -8.561 7.984 1.00 98.31 87 LEU A O 1
ATOM 712 N N . LYS A 1 88 ? 3.276 -6.708 7.635 1.00 98.50 88 LYS A N 1
ATOM 713 C CA . LYS A 1 88 ? 3.430 -6.356 9.057 1.00 98.50 88 LYS A CA 1
ATOM 714 C C . LYS A 1 88 ? 2.085 -6.170 9.770 1.00 98.50 88 LYS A C 1
ATOM 716 O O . LYS A 1 88 ? 1.964 -6.565 10.925 1.00 98.50 88 LYS A O 1
ATOM 721 N N . PHE A 1 89 ? 1.111 -5.549 9.110 1.00 98.19 89 PHE A N 1
ATOM 722 C CA . PHE A 1 89 ? -0.216 -5.275 9.672 1.00 98.19 89 PHE A CA 1
ATOM 723 C C . PHE A 1 89 ? -1.259 -6.352 9.326 1.00 98.19 89 PHE A C 1
ATOM 725 O O . PHE A 1 89 ? -2.430 -6.189 9.655 1.00 98.19 89 PHE A O 1
ATOM 732 N N . ASN A 1 90 ? -0.843 -7.461 8.701 1.00 97.81 90 ASN A N 1
ATOM 733 C CA . ASN A 1 90 ? -1.714 -8.561 8.283 1.00 97.81 90 ASN A CA 1
ATOM 734 C C . ASN A 1 90 ? -2.869 -8.116 7.356 1.00 97.81 90 ASN A C 1
ATOM 736 O O . ASN A 1 90 ? -4.007 -8.571 7.480 1.00 97.81 90 ASN A O 1
ATOM 740 N N . PHE A 1 91 ? -2.579 -7.200 6.430 1.00 98.50 91 PHE A N 1
ATOM 741 C CA . PHE A 1 91 ? -3.515 -6.761 5.395 1.00 98.50 91 PHE A CA 1
ATOM 742 C C . PHE A 1 91 ? -3.462 -7.684 4.177 1.00 98.50 91 PHE A C 1
ATOM 744 O O . PHE A 1 91 ? -2.410 -8.224 3.830 1.00 98.50 91 PHE A O 1
ATOM 751 N N . ASN A 1 92 ? -4.594 -7.821 3.483 1.00 98.19 92 ASN A N 1
ATOM 752 C CA . ASN A 1 92 ? -4.629 -8.524 2.203 1.00 98.19 92 ASN A CA 1
ATOM 753 C C . ASN A 1 92 ? -3.944 -7.677 1.127 1.00 98.19 92 ASN A C 1
ATOM 755 O O . ASN A 1 92 ? -4.005 -6.448 1.175 1.00 98.19 92 ASN A O 1
ATOM 759 N N . ILE A 1 93 ? -3.330 -8.325 0.137 1.00 98.12 93 ILE A N 1
ATOM 760 C CA . ILE A 1 93 ? -2.641 -7.645 -0.965 1.00 98.12 93 ILE A CA 1
ATOM 761 C C . ILE A 1 93 ? -3.104 -8.239 -2.290 1.00 98.12 93 ILE A C 1
ATOM 763 O O . ILE A 1 93 ? -3.068 -9.456 -2.471 1.00 98.12 93 ILE A O 1
ATOM 767 N N . ILE A 1 94 ? -3.471 -7.374 -3.233 1.00 98.19 94 ILE A N 1
ATOM 768 C CA . ILE A 1 94 ? -3.530 -7.718 -4.654 1.00 98.19 94 ILE A CA 1
ATOM 769 C C . ILE A 1 94 ? -2.420 -6.946 -5.358 1.00 98.19 94 ILE A C 1
ATOM 771 O O . ILE A 1 94 ? -2.381 -5.717 -5.334 1.00 98.19 94 ILE A O 1
ATOM 775 N N . ASP A 1 95 ? -1.511 -7.686 -5.984 1.00 97.44 95 ASP A N 1
ATOM 776 C CA . ASP A 1 95 ? -0.326 -7.138 -6.632 1.00 97.44 95 ASP A CA 1
ATOM 777 C C . ASP A 1 95 ? -0.421 -7.280 -8.151 1.00 97.44 95 ASP A C 1
ATOM 779 O O . ASP A 1 95 ? 0.026 -8.265 -8.745 1.00 97.44 95 ASP A O 1
ATOM 783 N N . ILE A 1 96 ? -1.048 -6.284 -8.779 1.00 96.56 96 ILE A N 1
ATOM 784 C CA . ILE A 1 96 ? -1.194 -6.230 -10.236 1.00 96.56 96 ILE A CA 1
ATOM 785 C C . ILE A 1 96 ? 0.142 -5.853 -10.886 1.00 96.56 96 ILE A C 1
ATOM 787 O O . ILE A 1 96 ? 0.438 -6.308 -11.988 1.00 96.56 96 ILE A O 1
ATOM 791 N N . ASN A 1 97 ? 0.985 -5.080 -10.197 1.00 95.50 97 ASN A N 1
ATOM 792 C CA . ASN A 1 97 ? 2.321 -4.731 -10.679 1.00 95.50 97 ASN A CA 1
ATOM 793 C C . ASN A 1 97 ? 3.164 -5.989 -10.960 1.00 95.50 97 ASN A C 1
ATOM 795 O O . ASN A 1 97 ? 3.649 -6.167 -12.075 1.00 95.50 97 ASN A O 1
ATOM 799 N N . ASN A 1 98 ? 3.209 -6.928 -10.010 1.00 96.06 98 ASN A N 1
ATOM 800 C CA . ASN A 1 98 ? 3.893 -8.213 -10.187 1.00 96.06 98 ASN A CA 1
ATOM 801 C C . ASN A 1 98 ? 3.264 -9.086 -11.288 1.00 96.06 98 ASN A C 1
ATOM 803 O O . ASN A 1 98 ? 3.971 -9.827 -11.967 1.00 96.06 98 ASN A O 1
ATOM 807 N N . TYR A 1 99 ? 1.944 -9.012 -11.499 1.00 96.25 99 TYR A N 1
ATOM 808 C CA . TYR A 1 99 ? 1.305 -9.690 -12.633 1.00 96.25 99 TYR A CA 1
ATOM 809 C C . TYR A 1 99 ? 1.850 -9.157 -13.968 1.00 96.25 99 TYR A C 1
ATOM 811 O O . TYR A 1 99 ? 2.199 -9.940 -14.848 1.00 96.25 99 TYR A O 1
ATOM 819 N N . TYR A 1 100 ? 1.992 -7.837 -14.103 1.00 95.62 100 TYR A N 1
ATOM 820 C CA . TYR A 1 100 ? 2.538 -7.226 -15.316 1.00 95.62 100 TYR A CA 1
ATOM 821 C C . TYR A 1 100 ? 3.992 -7.637 -15.565 1.00 95.62 100 TYR A C 1
ATOM 823 O O . TYR A 1 100 ? 4.332 -7.988 -16.694 1.00 95.62 100 TYR A O 1
ATOM 831 N N . GLU A 1 101 ? 4.827 -7.657 -14.523 1.00 93.94 101 GLU A N 1
ATOM 832 C CA . GLU A 1 101 ? 6.210 -8.141 -14.622 1.00 93.94 101 GLU A CA 1
ATOM 833 C C . GLU A 1 101 ? 6.255 -9.617 -15.041 1.00 93.94 101 GLU A C 1
ATOM 835 O O . GLU A 1 101 ? 6.948 -9.981 -15.990 1.00 93.94 101 GLU A O 1
ATOM 840 N N . LYS A 1 102 ? 5.467 -10.472 -14.378 1.00 96.81 102 LYS A N 1
ATOM 841 C CA . LYS A 1 102 ? 5.471 -11.925 -14.596 1.00 96.81 102 LYS A CA 1
ATOM 842 C C . LYS A 1 102 ? 5.042 -12.329 -16.006 1.00 96.81 102 LYS A C 1
ATOM 844 O O . LYS A 1 102 ? 5.546 -13.319 -16.531 1.00 96.81 102 LYS A O 1
ATOM 849 N N . PHE A 1 103 ? 4.095 -11.604 -16.593 1.00 96.88 103 PHE A N 1
ATOM 850 C CA . PHE A 1 103 ? 3.529 -11.927 -17.903 1.00 96.88 103 PHE A CA 1
ATOM 851 C C . PHE A 1 103 ? 4.072 -11.047 -19.036 1.00 96.88 103 PHE A C 1
ATOM 853 O O . PHE A 1 103 ? 3.539 -11.097 -20.141 1.00 96.88 103 PHE A O 1
ATOM 860 N N . ASN A 1 104 ? 5.137 -10.274 -18.785 1.00 94.56 104 ASN A N 1
ATOM 861 C CA . ASN A 1 104 ? 5.755 -9.376 -19.764 1.00 94.56 104 ASN A CA 1
ATOM 862 C C . ASN A 1 104 ? 4.750 -8.378 -20.381 1.00 94.56 104 ASN A C 1
ATOM 864 O O . ASN A 1 104 ? 4.702 -8.181 -21.592 1.00 94.56 104 ASN A O 1
ATOM 868 N N . LEU A 1 105 ? 3.913 -7.771 -19.530 1.00 93.81 105 LEU A N 1
ATOM 869 C CA . LEU A 1 105 ? 2.849 -6.835 -19.920 1.00 93.81 105 LEU A CA 1
ATOM 870 C C . LEU A 1 105 ? 3.183 -5.374 -19.592 1.00 93.81 105 LEU A C 1
ATOM 872 O O . LEU A 1 105 ? 2.306 -4.516 -19.653 1.00 93.81 105 LEU A O 1
ATOM 876 N N . ILE A 1 106 ? 4.430 -5.075 -19.222 1.00 91.44 106 ILE A N 1
ATOM 877 C CA . ILE A 1 106 ? 4.857 -3.736 -18.787 1.00 91.44 106 ILE A CA 1
ATOM 878 C C . ILE A 1 106 ? 4.508 -2.678 -19.844 1.00 91.44 106 ILE A C 1
ATOM 880 O O . ILE A 1 106 ? 3.982 -1.626 -19.489 1.00 91.44 106 ILE A O 1
ATOM 884 N N . ASP A 1 107 ? 4.668 -2.991 -21.131 1.00 89.88 107 ASP A N 1
ATOM 885 C CA . ASP A 1 107 ? 4.351 -2.078 -22.237 1.00 89.88 107 ASP A CA 1
ATOM 886 C C . ASP A 1 107 ? 2.886 -1.609 -22.242 1.00 89.88 107 ASP A C 1
ATOM 888 O O . ASP A 1 107 ? 2.596 -0.463 -22.591 1.00 89.88 107 ASP A O 1
ATOM 892 N N . PHE A 1 108 ? 1.957 -2.452 -21.777 1.00 87.44 108 PHE A N 1
ATOM 893 C CA . PHE A 1 108 ? 0.541 -2.092 -21.669 1.00 87.44 108 PHE A CA 1
ATOM 894 C C . PHE A 1 108 ? 0.274 -1.052 -20.580 1.00 87.44 108 PHE A C 1
ATOM 896 O O . PHE A 1 108 ? -0.707 -0.316 -20.674 1.00 87.44 108 PHE A O 1
ATOM 903 N N . SER A 1 109 ? 1.139 -0.949 -19.565 1.00 83.75 109 SER A N 1
ATOM 904 C CA . SER A 1 109 ? 0.989 0.078 -18.528 1.00 83.75 109 SER A CA 1
ATOM 905 C C . SER A 1 109 ? 1.214 1.493 -19.074 1.00 83.75 109 SER A C 1
ATOM 907 O O . SER A 1 109 ? 0.557 2.428 -18.622 1.00 83.75 109 SER A O 1
ATOM 909 N N . PHE A 1 110 ? 2.044 1.641 -20.112 1.00 80.69 110 PHE A N 1
ATOM 910 C CA . PHE A 1 110 ? 2.356 2.935 -20.724 1.00 80.69 110 PHE A CA 1
ATOM 911 C C . PHE A 1 110 ? 1.297 3.408 -21.725 1.00 80.69 110 PHE A C 1
ATOM 913 O O . PHE A 1 110 ? 1.306 4.572 -22.125 1.00 80.69 110 PHE A O 1
ATOM 920 N N . LEU A 1 111 ? 0.361 2.539 -22.128 1.00 79.50 111 LEU A N 1
ATOM 921 C CA . LEU A 1 111 ? -0.751 2.934 -22.997 1.00 79.50 111 LEU A CA 1
ATOM 922 C C . LEU A 1 111 ? -1.658 3.959 -22.302 1.00 79.50 111 LEU A C 1
ATOM 924 O O . LEU A 1 111 ? -2.052 4.934 -22.929 1.00 79.50 111 LEU A O 1
ATOM 928 N N . ARG A 1 112 ? -1.901 3.807 -20.991 1.00 63.12 112 ARG A N 1
ATOM 929 C CA . ARG A 1 112 ? -2.672 4.793 -20.208 1.00 63.12 112 ARG A CA 1
ATOM 930 C C . ARG A 1 112 ? -1.980 6.152 -20.109 1.00 63.12 112 ARG A C 1
ATOM 932 O O . ARG A 1 112 ? -2.658 7.169 -20.051 1.00 63.12 112 ARG A O 1
ATOM 939 N N . GLU A 1 113 ? -0.649 6.175 -20.084 1.00 61.69 113 GLU A N 1
ATOM 940 C CA . GLU A 1 113 ? 0.126 7.412 -19.918 1.00 61.69 113 GLU A CA 1
ATOM 941 C C . GLU A 1 113 ? 0.179 8.251 -21.202 1.00 61.69 113 GLU A C 1
ATOM 943 O O . GLU A 1 113 ? 0.288 9.474 -21.132 1.00 61.69 113 GLU A O 1
ATOM 948 N N . LYS A 1 114 ? 0.053 7.618 -22.377 1.00 57.84 114 LYS A N 1
ATOM 949 C CA . LYS A 1 114 ? 0.047 8.311 -23.676 1.00 57.84 114 LYS A CA 1
ATOM 950 C C . LYS A 1 114 ? -1.254 9.058 -23.972 1.00 57.84 114 LYS A C 1
ATOM 952 O O . LYS A 1 114 ? -1.207 10.062 -24.677 1.00 57.84 114 LYS A O 1
ATOM 957 N N . ASP A 1 115 ? -2.374 8.616 -23.407 1.00 55.53 115 ASP A N 1
ATOM 958 C CA . ASP A 1 115 ? -3.699 9.188 -23.687 1.00 55.53 115 ASP A CA 1
ATOM 959 C C . ASP A 1 115 ? -4.078 10.353 -22.749 1.00 55.53 115 ASP A C 1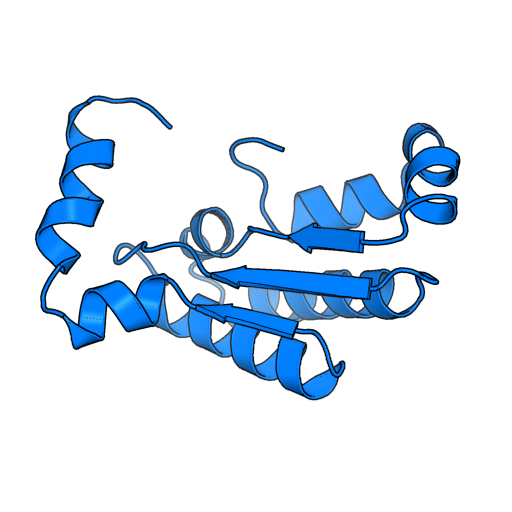
ATOM 961 O O . ASP A 1 115 ? -5.174 10.904 -22.843 1.00 55.53 115 ASP A O 1
ATOM 965 N N . GLY A 1 116 ? -3.186 10.759 -21.834 1.00 50.75 116 GLY A N 1
ATOM 966 C CA . GLY A 1 116 ? -3.408 11.894 -20.924 1.00 50.75 116 GLY A CA 1
ATOM 967 C C . GLY A 1 116 ? -4.503 11.675 -19.869 1.00 50.75 116 GLY A C 1
ATOM 968 O O . GLY A 1 116 ? -4.825 12.591 -19.113 1.00 50.75 116 GLY A O 1
ATOM 969 N N . SER A 1 117 ? -5.077 10.474 -19.792 1.00 49.56 117 SER A N 1
ATOM 970 C CA . SER A 1 117 ? -6.058 10.096 -18.778 1.00 49.56 117 SER A CA 1
ATOM 971 C C . SER A 1 117 ? -5.358 9.589 -17.514 1.00 49.56 117 SER A C 1
ATOM 973 O O . SER A 1 117 ? -4.841 8.468 -17.496 1.00 49.56 117 SER A O 1
ATOM 975 N N . HIS A 1 118 ? -5.357 10.416 -16.465 1.00 51.22 118 HIS A N 1
ATOM 976 C CA . HIS A 1 118 ? -5.062 9.996 -15.091 1.00 51.22 118 HIS A CA 1
ATOM 977 C C . HIS A 1 118 ? -6.205 9.134 -14.533 1.00 51.22 118 HIS A C 1
ATOM 979 O O . HIS A 1 118 ? -7.359 9.618 -14.546 1.00 51.22 118 HIS A O 1
#

Mean predicted aligned error: 4.06 Å